Protein AF-A0A538KPB3-F1 (afdb_monomer)

Solvent-accessible surface area (backbone atoms only — not comparable to full-atom values): 8586 Å² total; per-residue (Å²): 132,88,53,70,68,60,47,56,73,67,34,56,97,52,76,38,35,51,63,33,48,70,30,44,65,51,18,54,49,40,32,50,52,40,42,68,62,22,64,71,59,60,70,39,52,84,68,62,28,57,57,50,51,51,70,39,21,19,48,46,43,1,39,10,28,41,77,36,54,33,57,80,32,34,31,60,61,50,35,48,48,66,74,78,42,76,89,81,56,83,74,39,46,64,88,42,2,69,75,49,13,18,55,57,44,50,50,38,21,75,77,61,34,59,68,52,30,51,53,55,50,48,45,83,42,94,68,38,67,66,42,38,52,26,62,76,56,74,63,48,58,67,70,55,56,47,51,53,49,53,54,48,52,52,44,50,38,71,51,131

Secondary structure (DSSP, 8-state):
---HHHHHHT--SSTTHHHHHHTHHHHHHHHHHHHHH-HHHHHPPTTHHHHHHHHTHHHHHHHHHHHTTGGGG-HHHHHHHHHHSPPPPSS--TTTHHHHHHHHHHHHHHHH-HHHHHHHHHS--TTHHHHHHHHHTTT--HHHHHHHHHHHHHHHHH--

Radius of gyration: 15.54 Å; Cα contacts (8 Å, |Δi|>4): 196; chains: 1; bounding box: 40×32×44 Å

Sequence (160 aa):
MLSPATLQTRASNVPGSREMLGLAPSALYARRIIAENNLELRQARPPVRVGLELRWAWLVEGGARWFAGQTEHSRAAIARRLREGGRPTFPPNTRDAPLLGPTVIDLLARERGEQAAAQVVCRLHPHGPRGTLSKAFNSRPMTHVEGAWRSHLARLAAGN

Mean predicted aligned error: 4.74 Å

Structure (mmCIF, N/CA/C/O backbone):
data_AF-A0A538KPB3-F1
#
_entry.id   AF-A0A538KPB3-F1
#
loop_
_atom_site.group_PDB
_atom_site.id
_atom_site.type_symbol
_atom_site.label_atom_id
_atom_site.label_alt_id
_atom_site.label_comp_id
_atom_site.label_asym_id
_atom_site.label_entity_id
_atom_site.label_seq_id
_atom_site.pdbx_PDB_ins_code
_atom_site.Cartn_x
_atom_site.Cartn_y
_atom_site.Cartn_z
_atom_site.occupancy
_atom_site.B_iso_or_equiv
_atom_site.auth_seq_id
_atom_site.auth_comp_id
_atom_site.auth_asym_id
_atom_site.auth_atom_id
_atom_site.pdbx_PDB_model_num
ATOM 1 N N . MET A 1 1 ? 4.285 9.837 21.462 1.00 48.44 1 MET A N 1
ATOM 2 C CA . MET A 1 1 ? 3.449 8.653 21.161 1.00 48.44 1 MET A CA 1
ATOM 3 C C . MET A 1 1 ? 1.988 9.080 21.153 1.00 48.44 1 MET A C 1
ATOM 5 O O . MET A 1 1 ? 1.624 9.897 21.986 1.00 48.44 1 MET A O 1
ATOM 9 N N . LEU A 1 2 ? 1.178 8.612 20.200 1.00 62.50 2 LEU A N 1
ATOM 10 C CA . LEU A 1 2 ? -0.262 8.906 20.163 1.00 62.50 2 LEU A CA 1
ATOM 11 C C . LEU A 1 2 ? -0.942 8.124 21.299 1.00 62.50 2 LEU A C 1
ATOM 13 O O . LEU A 1 2 ? -0.840 6.900 21.312 1.00 62.50 2 LEU A O 1
ATOM 17 N N . SER A 1 3 ? -1.581 8.795 22.263 1.00 77.62 3 SER A N 1
ATOM 18 C CA . SER A 1 3 ? -2.280 8.086 23.343 1.00 77.62 3 SER A CA 1
ATOM 19 C C . SER A 1 3 ? -3.531 7.380 22.792 1.00 77.62 3 SER A C 1
ATOM 21 O O . SER A 1 3 ? -4.246 7.983 21.981 1.00 77.62 3 SER A O 1
ATOM 23 N N . PRO A 1 4 ? -3.836 6.137 23.221 1.00 71.19 4 PRO A N 1
ATOM 24 C CA . PRO A 1 4 ? -5.023 5.406 22.767 1.00 71.19 4 PRO A CA 1
ATOM 25 C C . PRO A 1 4 ? -6.324 6.204 22.936 1.00 71.19 4 PRO A C 1
ATOM 27 O O . PRO A 1 4 ? -7.154 6.237 22.030 1.00 71.19 4 PRO A O 1
ATOM 30 N N . ALA A 1 5 ? -6.441 6.950 24.039 1.00 72.00 5 ALA A N 1
ATOM 31 C CA . ALA A 1 5 ? -7.579 7.826 24.310 1.00 72.00 5 ALA A CA 1
ATOM 32 C C . ALA A 1 5 ? -7.774 8.908 23.228 1.00 72.00 5 ALA A C 1
ATOM 34 O O . ALA A 1 5 ? -8.891 9.141 22.779 1.00 72.00 5 ALA A O 1
ATOM 35 N N . THR A 1 6 ? -6.692 9.527 22.737 1.00 75.38 6 THR A N 1
ATOM 36 C CA . THR A 1 6 ? -6.783 10.564 21.689 1.00 75.38 6 THR A CA 1
ATOM 37 C C . THR A 1 6 ? -7.219 9.981 20.345 1.00 75.38 6 THR A C 1
ATOM 39 O O . THR A 1 6 ? -7.942 10.630 19.587 1.00 75.38 6 THR A O 1
ATOM 42 N N . LEU A 1 7 ? -6.786 8.757 20.030 1.00 71.94 7 LEU A N 1
ATOM 43 C CA . LEU A 1 7 ? -7.194 8.060 18.808 1.00 71.94 7 LEU A CA 1
ATOM 44 C C . LEU A 1 7 ? -8.677 7.682 18.853 1.00 71.94 7 LEU A C 1
ATOM 46 O O . LEU A 1 7 ? -9.368 7.822 17.848 1.00 71.94 7 LEU A O 1
ATOM 50 N N . GLN A 1 8 ? -9.179 7.290 20.024 1.00 70.19 8 GLN A N 1
ATOM 51 C CA . GLN A 1 8 ? -10.586 6.955 20.217 1.00 70.19 8 GLN A CA 1
ATOM 52 C C . GLN A 1 8 ? -11.504 8.174 20.058 1.00 70.19 8 GLN A C 1
ATOM 54 O O . GLN A 1 8 ? -12.521 8.072 19.376 1.00 70.19 8 GLN A O 1
ATOM 59 N N . THR A 1 9 ? -11.114 9.341 20.584 1.00 73.25 9 THR A N 1
ATOM 60 C CA . THR A 1 9 ? -11.860 10.604 20.407 1.00 73.25 9 THR A CA 1
ATOM 61 C C . THR A 1 9 ? -11.881 11.080 18.950 1.00 73.25 9 THR A C 1
ATOM 63 O O . THR A 1 9 ? -12.821 11.741 18.523 1.00 73.25 9 THR A O 1
ATOM 66 N N . ARG A 1 10 ? -10.856 10.741 18.156 1.00 74.75 10 ARG A N 1
ATOM 67 C CA . ARG A 1 10 ? -10.785 11.088 16.725 1.00 74.75 10 ARG A CA 1
ATOM 68 C C . ARG A 1 10 ? -11.503 10.099 15.809 1.00 74.75 10 ARG A C 1
ATOM 70 O O . ARG A 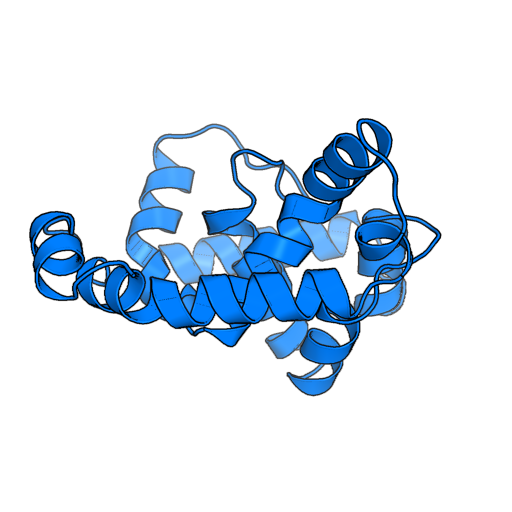1 10 ? -11.619 10.370 14.613 1.00 74.75 10 ARG A O 1
ATOM 77 N N . ALA A 1 11 ? -11.948 8.957 16.327 1.00 73.88 11 ALA A N 1
ATOM 78 C CA . ALA A 1 11 ? -12.656 7.980 15.522 1.00 73.88 11 ALA A CA 1
ATOM 79 C C . ALA A 1 11 ? -14.032 8.504 15.114 1.00 73.88 11 ALA A C 1
ATOM 81 O O . ALA A 1 11 ? -14.790 9.016 15.933 1.00 73.88 11 ALA A O 1
ATOM 82 N N . SER A 1 12 ? -14.359 8.353 13.833 1.00 77.62 12 SER A N 1
ATOM 83 C CA . SER A 1 12 ? -15.699 8.659 13.340 1.00 77.62 12 SER A CA 1
ATOM 84 C C . SER A 1 12 ? -16.690 7.567 13.755 1.00 77.62 12 SER A C 1
ATOM 86 O O . SER A 1 12 ? -16.294 6.440 14.052 1.00 77.62 12 SER A O 1
ATOM 88 N N . ASN A 1 13 ? -17.989 7.868 13.699 1.00 80.62 13 ASN A N 1
ATOM 89 C CA . ASN A 1 13 ? -19.056 6.884 13.945 1.00 80.62 13 ASN A CA 1
ATOM 90 C C . ASN A 1 13 ? -19.206 5.845 12.814 1.00 80.62 13 ASN A C 1
ATOM 92 O O . ASN A 1 13 ? -20.131 5.038 12.829 1.00 80.62 13 ASN A O 1
ATOM 96 N N . VAL A 1 14 ? -18.327 5.874 11.811 1.00 81.88 14 VAL A N 1
ATOM 97 C CA . VAL A 1 14 ? -18.359 4.951 10.679 1.00 81.88 14 VAL A CA 1
ATOM 98 C C . VAL A 1 14 ? -17.799 3.584 11.105 1.00 81.88 14 VAL A C 1
ATOM 100 O O . VAL A 1 14 ? -16.733 3.546 11.730 1.00 81.88 14 VAL A O 1
ATOM 103 N N . PRO A 1 15 ? -18.452 2.460 10.743 1.00 82.38 15 PRO A N 1
ATOM 104 C CA . PRO A 1 15 ? -17.943 1.117 11.029 1.00 82.38 15 PRO A CA 1
ATOM 105 C C . PRO A 1 15 ? -16.490 0.924 10.573 1.00 82.38 15 PRO A C 1
ATOM 107 O O . PRO A 1 15 ? -16.125 1.344 9.474 1.00 82.38 15 PRO A O 1
ATOM 110 N N . GLY A 1 16 ? -15.661 0.304 11.419 1.00 84.81 16 GLY A N 1
ATOM 111 C CA . GLY A 1 16 ? -14.232 0.083 11.162 1.00 84.81 16 GLY A CA 1
ATOM 112 C C . GLY A 1 16 ? -13.330 1.280 11.488 1.00 84.81 16 GLY A C 1
ATOM 113 O O . GLY A 1 16 ? -12.110 1.139 11.552 1.00 84.81 16 GLY A O 1
ATOM 114 N N . SER A 1 17 ? -13.881 2.479 11.721 1.00 85.81 17 SER A N 1
ATOM 115 C CA . SER A 1 17 ? -13.061 3.677 11.953 1.00 85.81 17 SER A CA 1
ATOM 116 C C . SER A 1 17 ? -12.228 3.593 13.234 1.00 85.81 17 SER A C 1
ATOM 118 O O . SER A 1 17 ? -11.139 4.169 13.270 1.00 85.81 17 SER A O 1
ATOM 120 N N . ARG A 1 18 ? -12.731 2.933 14.284 1.00 86.12 18 ARG A N 1
ATOM 121 C CA . ARG A 1 18 ? -12.028 2.795 15.570 1.00 86.12 18 ARG A CA 1
ATOM 122 C C . ARG A 1 18 ? -10.904 1.776 15.462 1.00 86.12 18 ARG A C 1
ATOM 124 O O . ARG A 1 18 ? -9.776 2.076 15.840 1.00 86.12 18 ARG A O 1
ATOM 131 N N . GLU A 1 19 ? -11.206 0.621 14.888 1.00 89.69 19 GLU A N 1
ATOM 132 C CA . GLU A 1 19 ? -10.281 -0.482 14.650 1.00 89.69 19 GLU A CA 1
ATOM 133 C C . GLU A 1 19 ? -9.131 -0.023 13.747 1.00 89.69 19 GLU A C 1
ATOM 135 O O . GLU A 1 19 ? -7.959 -0.161 14.098 1.00 89.69 19 GLU A O 1
ATOM 140 N N . MET A 1 20 ? -9.452 0.664 12.645 1.00 88.62 20 MET A N 1
ATOM 141 C CA . MET A 1 20 ? -8.454 1.240 11.745 1.00 88.62 20 MET A CA 1
ATOM 142 C C . MET A 1 20 ? -7.518 2.219 12.474 1.00 88.62 20 MET A C 1
ATOM 144 O O . MET A 1 20 ? -6.302 2.153 12.293 1.00 88.62 20 MET A O 1
ATOM 148 N N . LEU A 1 21 ? -8.049 3.116 13.316 1.00 87.88 21 LEU A N 1
ATOM 149 C CA . LEU A 1 21 ? -7.229 4.066 14.080 1.00 87.88 21 LEU A CA 1
ATOM 150 C C . LEU A 1 21 ? -6.390 3.388 15.167 1.00 87.88 21 LEU A C 1
ATOM 152 O O . LEU A 1 21 ? -5.252 3.805 15.385 1.00 87.88 21 LEU A O 1
ATOM 156 N N . GLY A 1 22 ? -6.905 2.333 15.800 1.00 89.94 22 GLY A N 1
ATOM 157 C CA . GLY A 1 22 ? -6.154 1.515 16.755 1.00 89.94 22 GLY A CA 1
ATOM 158 C C . GLY A 1 22 ? -4.894 0.893 16.144 1.00 89.94 22 GLY A C 1
ATOM 159 O O . GLY A 1 22 ? -3.879 0.767 16.823 1.00 89.94 22 GLY A O 1
ATOM 160 N N . LEU A 1 23 ? -4.915 0.607 14.839 1.00 92.50 23 LEU A N 1
ATOM 161 C CA . LEU A 1 23 ? -3.791 0.038 14.083 1.00 92.50 23 LEU A CA 1
ATOM 162 C C . LEU A 1 23 ? -2.798 1.091 13.554 1.00 92.50 23 LEU A C 1
ATOM 164 O O . LEU A 1 23 ? -1.792 0.745 12.930 1.00 92.50 23 LEU A O 1
ATOM 168 N N . ALA A 1 24 ? -3.042 2.385 13.793 1.00 90.81 24 ALA A N 1
ATOM 169 C CA . ALA A 1 24 ? -2.176 3.457 13.303 1.00 90.81 24 ALA A CA 1
ATOM 170 C C . ALA A 1 24 ? -0.715 3.361 13.795 1.00 90.81 24 ALA A C 1
ATOM 172 O O . ALA A 1 24 ? 0.180 3.594 12.977 1.00 90.81 24 ALA A O 1
ATOM 173 N N . PRO A 1 25 ? -0.418 2.997 15.062 1.00 92.88 25 PRO A N 1
ATOM 174 C CA . PRO A 1 25 ? 0.962 2.789 15.501 1.00 92.88 25 PRO A CA 1
ATOM 175 C C . PRO A 1 25 ? 1.679 1.698 14.695 1.00 92.88 25 PRO A C 1
ATOM 177 O O . PRO A 1 25 ? 2.799 1.923 14.235 1.00 92.88 25 PRO A O 1
ATOM 180 N N . SER A 1 26 ? 1.013 0.565 14.449 1.00 93.75 26 SER A N 1
ATOM 181 C CA . SER A 1 26 ? 1.547 -0.541 13.645 1.00 93.75 26 SER A CA 1
ATOM 182 C C . SER A 1 26 ? 1.800 -0.118 12.200 1.00 93.75 26 SER A C 1
ATOM 184 O O . SER A 1 26 ? 2.865 -0.401 11.656 1.00 93.75 26 SER A O 1
ATOM 186 N N . ALA A 1 27 ? 0.880 0.642 11.596 1.00 94.56 27 ALA A N 1
ATOM 187 C CA . ALA A 1 27 ? 1.061 1.178 10.247 1.00 94.56 27 ALA A CA 1
ATOM 188 C C . ALA A 1 27 ? 2.246 2.157 10.175 1.00 94.56 27 ALA A C 1
ATOM 190 O O . ALA A 1 27 ? 3.067 2.080 9.263 1.00 94.56 27 ALA A O 1
ATOM 191 N N . LEU A 1 28 ? 2.394 3.060 11.148 1.00 94.25 28 LEU A N 1
ATOM 192 C CA . LEU A 1 28 ? 3.528 3.991 11.189 1.00 94.25 28 LEU A CA 1
ATOM 193 C C . LEU A 1 28 ? 4.866 3.265 11.379 1.00 94.25 28 LEU A C 1
ATOM 195 O O . LEU A 1 28 ? 5.857 3.651 10.754 1.00 94.25 28 LEU A O 1
ATOM 199 N N . TYR A 1 29 ? 4.888 2.211 12.197 1.00 94.94 29 TYR A N 1
ATOM 200 C CA . TYR A 1 29 ? 6.059 1.356 12.370 1.00 94.94 29 TYR A CA 1
ATOM 201 C C . TYR A 1 29 ? 6.407 0.611 11.076 1.00 94.94 29 TYR A C 1
ATOM 203 O O . TYR A 1 29 ? 7.531 0.731 10.589 1.00 94.94 29 TYR A O 1
ATOM 211 N N . ALA A 1 30 ? 5.440 -0.068 10.453 1.00 95.25 30 ALA A N 1
ATOM 212 C CA . ALA A 1 30 ? 5.643 -0.770 9.186 1.00 95.25 30 ALA A CA 1
ATOM 213 C C . ALA A 1 30 ? 6.162 0.179 8.096 1.00 95.25 30 ALA A C 1
ATOM 215 O O . ALA A 1 30 ? 7.131 -0.132 7.406 1.00 95.25 30 ALA A O 1
ATOM 216 N N . ARG A 1 31 ? 5.599 1.390 8.003 1.00 94.50 31 ARG A N 1
ATOM 217 C CA . ARG A 1 31 ? 6.067 2.433 7.082 1.00 94.50 31 ARG A CA 1
ATOM 218 C C . ARG A 1 31 ? 7.540 2.778 7.294 1.00 94.50 31 ARG A C 1
ATOM 220 O O . ARG A 1 31 ? 8.285 2.929 6.325 1.00 94.50 31 ARG A O 1
ATOM 227 N N . ARG A 1 32 ? 7.966 2.904 8.555 1.00 92.88 32 ARG A N 1
ATOM 228 C CA . ARG A 1 32 ? 9.362 3.182 8.912 1.00 92.88 32 ARG A CA 1
ATOM 229 C C . ARG A 1 32 ? 10.279 2.047 8.462 1.00 92.88 32 ARG A C 1
ATOM 231 O O . ARG A 1 32 ? 11.297 2.329 7.841 1.00 92.88 32 ARG A O 1
ATOM 238 N N . ILE A 1 33 ? 9.898 0.797 8.720 1.00 93.38 33 ILE A N 1
ATOM 239 C CA . ILE A 1 33 ? 10.671 -0.387 8.317 1.00 93.38 33 ILE A CA 1
ATOM 240 C C . ILE A 1 33 ? 10.772 -0.500 6.792 1.00 93.38 33 ILE A C 1
ATOM 242 O O . ILE A 1 33 ? 11.861 -0.720 6.267 1.00 93.38 33 ILE A O 1
ATOM 246 N N . ILE A 1 34 ? 9.676 -0.274 6.063 1.00 92.38 34 ILE A N 1
ATOM 247 C CA . ILE A 1 34 ? 9.681 -0.261 4.593 1.00 92.38 34 ILE A CA 1
ATOM 248 C C . ILE A 1 34 ? 10.656 0.799 4.071 1.00 92.38 34 ILE A C 1
ATOM 250 O O . ILE A 1 34 ? 11.470 0.503 3.199 1.00 92.38 34 ILE A O 1
ATOM 254 N N . ALA A 1 35 ? 10.617 2.020 4.608 1.00 90.25 35 ALA A N 1
ATOM 255 C CA . ALA A 1 35 ? 11.529 3.080 4.186 1.00 90.25 35 ALA A CA 1
ATOM 256 C C . ALA A 1 35 ? 13.005 2.738 4.475 1.00 90.25 35 ALA A C 1
ATOM 258 O O . ALA A 1 35 ? 13.859 2.964 3.623 1.00 90.25 35 ALA A O 1
ATOM 259 N N . GLU A 1 36 ? 13.305 2.157 5.641 1.00 89.88 36 GLU A N 1
ATOM 260 C CA . GLU A 1 36 ? 14.671 1.782 6.043 1.00 89.88 36 GLU A CA 1
ATOM 261 C C . GLU A 1 36 ? 15.243 0.590 5.258 1.00 89.88 36 GLU A C 1
ATOM 263 O O . GLU A 1 36 ? 16.456 0.518 5.038 1.00 89.88 36 GLU A O 1
ATOM 268 N N . ASN A 1 37 ? 14.385 -0.318 4.786 1.00 89.12 37 ASN A N 1
ATOM 269 C CA . ASN A 1 37 ? 14.783 -1.460 3.959 1.00 89.12 37 ASN A CA 1
ATOM 270 C C . ASN A 1 37 ? 15.093 -1.084 2.503 1.00 89.12 37 ASN A C 1
ATOM 272 O O . ASN A 1 37 ? 15.701 -1.873 1.779 1.00 89.12 37 ASN A O 1
ATOM 276 N N . ASN A 1 38 ? 14.706 0.112 2.060 1.00 87.50 38 ASN A N 1
ATOM 277 C CA . ASN A 1 38 ? 14.876 0.540 0.680 1.00 87.50 38 ASN A CA 1
ATOM 278 C C . ASN A 1 38 ? 16.009 1.555 0.554 1.00 87.50 38 ASN A C 1
ATOM 280 O O . ASN A 1 38 ? 15.873 2.720 0.929 1.00 87.50 38 ASN A O 1
ATOM 284 N N . LEU A 1 39 ? 17.128 1.101 -0.022 1.00 85.06 39 LEU A N 1
ATOM 285 C CA . LEU A 1 39 ? 18.370 1.871 -0.113 1.00 85.06 39 LEU A CA 1
ATOM 286 C C . LEU A 1 39 ? 18.169 3.242 -0.772 1.00 85.06 39 LEU A C 1
ATOM 288 O O . LEU A 1 39 ? 18.667 4.236 -0.250 1.00 85.06 39 LEU A O 1
ATOM 292 N N . GLU A 1 40 ? 17.385 3.299 -1.856 1.00 85.56 40 GLU A N 1
ATOM 293 C CA . GLU A 1 40 ? 17.054 4.549 -2.554 1.00 85.56 40 GLU A CA 1
ATOM 294 C C . GLU A 1 40 ? 16.397 5.575 -1.622 1.00 85.56 40 GLU A C 1
ATOM 296 O O . GLU A 1 40 ? 16.776 6.741 -1.630 1.00 85.56 40 GLU A O 1
ATOM 301 N N . LEU A 1 41 ? 15.433 5.155 -0.795 1.00 86.00 41 LEU A N 1
ATOM 302 C CA . LEU A 1 41 ? 14.740 6.049 0.138 1.00 86.00 41 LEU A CA 1
ATOM 303 C C . LEU A 1 41 ? 15.637 6.445 1.311 1.00 86.00 41 LEU A C 1
ATOM 305 O O . LEU A 1 41 ? 15.643 7.607 1.720 1.00 86.00 41 LEU A O 1
ATOM 309 N N . ARG A 1 42 ? 16.405 5.488 1.841 1.00 86.81 42 ARG A N 1
ATOM 310 C CA . ARG A 1 42 ? 17.280 5.695 2.998 1.00 86.81 42 ARG A CA 1
ATOM 311 C C . ARG A 1 42 ? 18.444 6.637 2.694 1.00 86.81 42 ARG A C 1
ATOM 313 O O . ARG A 1 42 ? 18.790 7.459 3.535 1.00 86.81 42 ARG A O 1
ATOM 320 N N . GLN A 1 43 ? 19.054 6.515 1.515 1.00 88.06 43 GLN A N 1
ATOM 321 C CA . GLN A 1 43 ? 20.247 7.281 1.134 1.00 88.06 43 GLN A CA 1
ATOM 322 C C . GLN A 1 43 ? 19.936 8.582 0.388 1.00 88.06 43 GLN A C 1
ATOM 324 O O . GLN A 1 43 ? 20.826 9.420 0.228 1.00 88.06 43 GLN A O 1
ATOM 329 N N . ALA A 1 44 ? 18.699 8.775 -0.075 1.00 88.88 44 ALA A N 1
ATOM 330 C CA . ALA A 1 44 ? 18.335 9.992 -0.780 1.00 88.88 44 ALA A CA 1
ATOM 331 C C . ALA A 1 44 ? 18.474 11.226 0.118 1.00 88.88 44 ALA A C 1
ATOM 333 O O . ALA A 1 44 ? 17.922 11.308 1.219 1.00 88.88 44 ALA A O 1
ATOM 334 N N . ARG A 1 45 ? 19.173 12.234 -0.405 1.00 89.69 45 ARG A N 1
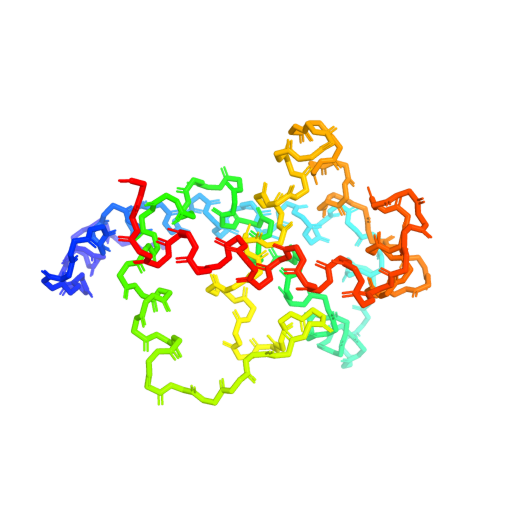ATOM 335 C CA . ARG A 1 45 ? 19.237 13.560 0.208 1.00 89.69 45 ARG A CA 1
ATOM 336 C C . ARG A 1 45 ? 17.908 14.297 -0.008 1.00 89.69 45 ARG A C 1
ATOM 338 O O . ARG A 1 45 ? 17.267 14.118 -1.050 1.00 89.69 45 ARG A O 1
ATOM 345 N N . PRO A 1 46 ? 17.481 15.163 0.919 1.00 84.38 46 PRO A N 1
ATOM 346 C CA . PRO A 1 46 ? 16.489 16.187 0.591 1.00 84.38 46 PRO A CA 1
ATOM 347 C C . PRO A 1 46 ? 17.023 17.070 -0.565 1.00 84.38 46 PRO A C 1
ATOM 349 O O . PRO A 1 46 ? 18.219 17.366 -0.551 1.00 84.38 46 PRO A O 1
ATOM 352 N N . PRO A 1 47 ? 16.222 17.478 -1.578 1.00 87.44 47 PRO A N 1
ATOM 353 C CA . PRO A 1 47 ? 14.784 17.253 -1.792 1.00 87.44 47 PRO A CA 1
ATOM 354 C C . PRO A 1 47 ? 14.434 15.987 -2.602 1.00 87.44 47 PRO A C 1
ATOM 356 O O . PRO A 1 47 ? 13.259 15.641 -2.714 1.00 87.44 47 PRO A O 1
ATOM 359 N N . VAL A 1 48 ? 15.424 15.269 -3.147 1.00 89.62 48 VAL A N 1
ATOM 360 C CA . VAL A 1 48 ? 15.222 14.047 -3.960 1.00 89.62 48 VAL A CA 1
ATOM 361 C C . VAL A 1 48 ? 14.381 13.018 -3.208 1.00 89.62 48 VAL A C 1
ATOM 363 O O . VAL A 1 48 ? 13.474 12.406 -3.774 1.00 89.62 48 VAL A O 1
ATOM 366 N N . ARG A 1 49 ? 14.629 12.889 -1.903 1.00 87.56 49 ARG A N 1
ATOM 367 C CA . ARG A 1 49 ? 13.869 12.011 -1.015 1.00 87.56 49 ARG A CA 1
ATOM 368 C C . ARG A 1 49 ? 12.367 12.290 -1.032 1.00 87.56 49 ARG A C 1
ATOM 370 O O . ARG A 1 49 ? 11.594 11.345 -1.105 1.00 87.56 49 ARG A O 1
ATOM 377 N N . VAL A 1 50 ? 11.953 13.559 -1.029 1.00 88.56 50 VAL A N 1
ATOM 378 C CA . VAL A 1 50 ? 10.529 13.933 -1.066 1.00 88.56 50 VAL A CA 1
ATOM 379 C C . VAL A 1 50 ? 9.897 13.455 -2.370 1.00 88.56 50 VAL A C 1
ATOM 381 O O . VAL A 1 50 ? 8.840 12.832 -2.356 1.00 88.56 50 VAL A O 1
ATOM 384 N N . GLY A 1 51 ? 10.575 13.665 -3.502 1.00 90.38 51 GLY A N 1
ATOM 385 C CA . GLY A 1 51 ? 10.108 13.171 -4.798 1.00 90.38 51 GLY A CA 1
ATOM 386 C C . GLY A 1 51 ? 9.967 11.645 -4.834 1.00 90.38 51 GLY A C 1
ATOM 387 O O . GLY A 1 51 ? 8.981 11.128 -5.358 1.00 90.38 51 GLY A O 1
ATOM 388 N N . LEU A 1 52 ? 10.914 10.918 -4.232 1.00 89.56 52 LEU A N 1
ATOM 389 C CA . LEU A 1 52 ? 10.854 9.459 -4.126 1.00 89.56 52 LEU A CA 1
ATOM 390 C C . LEU A 1 52 ? 9.720 8.986 -3.212 1.00 89.56 52 LEU A C 1
ATOM 392 O O . LEU A 1 52 ? 8.996 8.066 -3.586 1.00 89.56 52 LEU A O 1
ATOM 396 N N . GLU A 1 53 ? 9.534 9.616 -2.054 1.00 88.69 53 GLU A N 1
ATOM 397 C CA . GLU A 1 53 ? 8.440 9.300 -1.131 1.00 88.69 53 GLU A CA 1
ATOM 398 C C . GLU A 1 53 ? 7.076 9.540 -1.792 1.00 88.69 53 GLU A C 1
ATOM 400 O O . GLU A 1 53 ? 6.194 8.693 -1.680 1.00 88.69 53 GLU A O 1
ATOM 405 N N . LEU A 1 54 ? 6.918 10.618 -2.569 1.00 91.19 54 LEU A N 1
ATOM 406 C CA . LEU A 1 54 ? 5.697 10.870 -3.343 1.00 91.19 54 LEU A CA 1
ATOM 407 C C . LEU A 1 54 ? 5.507 9.846 -4.472 1.00 91.19 54 LEU A C 1
ATOM 409 O O . LEU A 1 54 ? 4.414 9.302 -4.634 1.00 91.19 54 LEU A O 1
ATOM 413 N N . ARG A 1 55 ? 6.567 9.531 -5.228 1.00 92.25 55 ARG A N 1
ATOM 414 C CA . ARG A 1 55 ? 6.543 8.519 -6.303 1.00 92.25 55 ARG A CA 1
ATOM 415 C C . ARG A 1 55 ? 6.124 7.143 -5.786 1.00 92.25 55 ARG A C 1
ATOM 417 O O . ARG A 1 55 ? 5.422 6.407 -6.479 1.00 92.25 55 ARG A O 1
ATOM 424 N N . TRP A 1 56 ? 6.567 6.800 -4.581 1.00 94.75 56 TRP A N 1
ATOM 425 C CA . TRP A 1 56 ? 6.340 5.505 -3.950 1.00 94.75 56 TRP A CA 1
ATOM 426 C C . TRP A 1 56 ? 5.251 5.522 -2.881 1.00 94.75 56 TRP A C 1
ATOM 428 O O . TRP A 1 56 ? 5.039 4.498 -2.234 1.00 94.75 56 TRP A O 1
ATOM 438 N N . ALA A 1 57 ? 4.523 6.632 -2.727 1.00 94.88 57 ALA A N 1
ATOM 439 C CA . ALA A 1 57 ? 3.537 6.807 -1.667 1.00 94.88 57 ALA A CA 1
ATOM 440 C C . ALA A 1 57 ? 2.531 5.654 -1.640 1.00 94.88 57 ALA A C 1
ATOM 442 O O . ALA A 1 57 ? 2.299 5.073 -0.589 1.00 94.88 57 ALA A O 1
ATOM 443 N N . TRP A 1 58 ? 1.993 5.254 -2.796 1.00 95.88 58 TRP A N 1
ATOM 444 C CA . TRP A 1 58 ? 1.015 4.163 -2.881 1.00 95.88 58 TRP A CA 1
ATOM 445 C C . TRP A 1 58 ? 1.548 2.827 -2.349 1.00 95.88 58 TRP A C 1
ATOM 447 O O . TRP A 1 58 ? 0.783 2.069 -1.764 1.00 95.88 58 TRP A O 1
ATOM 457 N N . LEU A 1 59 ? 2.841 2.543 -2.529 1.00 95.56 59 LEU A N 1
ATOM 458 C CA . LEU A 1 59 ? 3.468 1.299 -2.088 1.00 95.56 59 LEU A CA 1
ATOM 459 C C . LEU A 1 59 ? 3.885 1.395 -0.618 1.00 95.56 59 LEU A C 1
ATOM 461 O O . LEU A 1 59 ? 3.644 0.472 0.149 1.00 95.56 59 LEU A O 1
ATOM 465 N N . VAL A 1 60 ? 4.489 2.516 -0.218 1.00 95.00 60 VAL A N 1
ATOM 466 C CA . VAL A 1 60 ? 5.002 2.724 1.142 1.00 95.00 60 VAL A CA 1
ATOM 467 C C . VAL A 1 60 ? 3.852 2.901 2.131 1.00 95.00 60 VAL A C 1
ATOM 469 O O . VAL A 1 60 ? 3.771 2.179 3.120 1.00 95.00 60 VAL A O 1
ATOM 472 N N . GLU A 1 61 ? 2.926 3.820 1.853 1.00 95.31 61 GLU A N 1
ATOM 473 C CA . GLU A 1 61 ? 1.732 4.039 2.676 1.00 95.31 61 GLU A CA 1
ATOM 474 C C . GLU A 1 61 ? 0.754 2.863 2.557 1.00 95.31 61 GLU A C 1
ATOM 476 O O . GLU A 1 61 ? 0.115 2.496 3.546 1.00 95.31 61 GLU A O 1
ATOM 481 N N . GLY A 1 62 ? 0.650 2.265 1.366 1.00 95.69 62 GLY A N 1
ATOM 482 C CA . GLY A 1 62 ? -0.237 1.135 1.114 1.00 95.69 62 GLY A CA 1
ATOM 483 C C . GLY A 1 62 ? 0.226 -0.151 1.786 1.00 95.69 62 GLY A C 1
ATOM 484 O O . GLY A 1 62 ? -0.527 -0.761 2.539 1.00 95.69 62 GLY A O 1
ATOM 485 N N . GLY A 1 63 ? 1.484 -0.528 1.573 1.00 95.81 63 GLY A N 1
ATOM 486 C CA . GLY A 1 63 ? 2.099 -1.704 2.180 1.00 95.81 63 GLY A CA 1
ATOM 487 C C . GLY A 1 63 ? 2.146 -1.619 3.701 1.00 95.81 63 GLY A C 1
ATOM 488 O O . GLY A 1 63 ? 1.836 -2.593 4.375 1.00 95.81 63 GLY A O 1
ATOM 489 N N . ALA A 1 64 ? 2.433 -0.439 4.255 1.00 96.62 64 ALA A N 1
ATOM 490 C CA . ALA A 1 64 ? 2.409 -0.219 5.698 1.00 96.62 64 ALA A CA 1
ATOM 491 C C . ALA A 1 64 ? 1.040 -0.516 6.330 1.00 96.62 64 ALA A C 1
ATOM 493 O O . ALA A 1 64 ? 0.953 -1.155 7.376 1.00 96.62 64 ALA A O 1
ATOM 494 N N . ARG A 1 65 ? -0.037 -0.058 5.690 1.00 96.62 65 ARG A N 1
ATOM 495 C CA . ARG A 1 65 ? -1.409 -0.264 6.171 1.00 96.62 65 ARG A CA 1
ATOM 496 C C . ARG A 1 65 ? -1.931 -1.663 5.885 1.00 96.62 65 ARG A C 1
ATOM 498 O O . ARG A 1 65 ? -2.707 -2.172 6.684 1.00 96.62 65 ARG A O 1
ATOM 505 N N . TRP A 1 66 ? -1.474 -2.283 4.800 1.00 96.56 66 TRP A N 1
ATOM 506 C CA . TRP A 1 66 ? -1.732 -3.692 4.525 1.00 96.56 66 TRP A CA 1
ATOM 507 C C . TRP A 1 66 ? -1.092 -4.584 5.598 1.00 96.56 66 TRP A C 1
ATOM 509 O O . TRP A 1 66 ? -1.805 -5.354 6.228 1.00 96.56 66 TRP A O 1
ATOM 519 N N . PHE A 1 67 ? 0.194 -4.389 5.917 1.00 95.62 67 PHE A N 1
ATOM 520 C CA . PHE A 1 67 ? 0.859 -5.107 7.015 1.00 95.62 67 PHE A CA 1
ATOM 521 C C . PHE A 1 67 ? 0.203 -4.871 8.376 1.00 95.62 67 PHE A C 1
ATOM 523 O O . PHE A 1 67 ? 0.192 -5.760 9.220 1.00 95.62 67 PHE A O 1
ATOM 530 N N . ALA A 1 68 ? -0.332 -3.673 8.604 1.00 95.44 68 ALA A N 1
ATOM 531 C CA . ALA A 1 68 ? -1.038 -3.354 9.836 1.00 95.44 68 ALA A CA 1
ATOM 532 C C . ALA A 1 68 ? -2.472 -3.909 9.893 1.00 95.44 68 ALA A C 1
ATOM 534 O O . ALA A 1 68 ? -3.124 -3.699 10.906 1.00 95.44 68 ALA A O 1
ATOM 535 N N . GLY A 1 69 ? -2.991 -4.541 8.832 1.00 93.88 69 GLY A N 1
ATOM 536 C CA . GLY A 1 69 ? -4.372 -5.038 8.774 1.00 93.88 69 GLY A CA 1
ATOM 537 C C . GLY A 1 69 ? -5.438 -3.950 8.580 1.00 93.88 69 GLY A C 1
ATOM 538 O O . GLY A 1 69 ? -6.632 -4.219 8.651 1.00 93.88 69 GLY A O 1
ATOM 539 N N . GLN A 1 70 ? -5.056 -2.700 8.292 1.00 93.00 70 GLN A N 1
ATOM 540 C CA . GLN A 1 70 ? -6.021 -1.597 8.160 1.00 93.00 70 GLN A CA 1
ATOM 541 C C . GLN A 1 70 ? -6.959 -1.743 6.953 1.00 93.00 70 GLN A C 1
ATOM 543 O O . GLN A 1 70 ? -8.030 -1.134 6.941 1.00 93.00 70 GLN A O 1
ATOM 548 N N . THR A 1 71 ? -6.583 -2.534 5.942 1.00 90.00 71 THR A N 1
ATOM 549 C CA . THR A 1 71 ? -7.394 -2.745 4.733 1.00 90.00 71 THR A CA 1
ATOM 550 C C . THR A 1 71 ? -8.781 -3.302 5.068 1.00 90.00 71 THR A C 1
ATOM 552 O O . THR A 1 71 ? -9.771 -2.828 4.510 1.00 90.00 71 THR A O 1
ATOM 555 N N . GLU A 1 72 ? -8.882 -4.222 6.029 1.00 88.75 72 GLU A N 1
ATOM 556 C CA . GLU A 1 72 ? -10.140 -4.877 6.427 1.00 88.75 72 GLU A CA 1
ATOM 557 C C . GLU A 1 72 ? -11.157 -3.890 7.016 1.00 88.75 72 GLU A C 1
ATOM 559 O O . GLU A 1 72 ? -12.365 -4.010 6.817 1.00 88.75 72 GLU A O 1
ATOM 564 N N . HIS A 1 73 ? -10.659 -2.843 7.669 1.00 90.88 73 HIS A N 1
ATOM 565 C CA . HIS A 1 73 ? -11.470 -1.815 8.315 1.00 90.88 73 HIS A CA 1
ATOM 566 C C . HIS A 1 73 ? -11.733 -0.593 7.421 1.00 90.88 73 HIS A C 1
ATOM 568 O O . HIS A 1 73 ? -12.396 0.360 7.832 1.00 90.88 73 HIS A O 1
ATOM 574 N N . SER A 1 74 ? -11.230 -0.598 6.183 1.00 90.19 74 SER A N 1
ATOM 575 C CA . SER A 1 74 ? -11.274 0.566 5.288 1.00 90.19 74 SER A CA 1
ATOM 576 C C . SER A 1 74 ? -12.506 0.623 4.373 1.00 90.19 74 SER A C 1
ATOM 578 O O . SER A 1 74 ? -12.702 1.630 3.686 1.00 90.19 74 SER A O 1
ATOM 580 N N . ARG A 1 75 ? -13.376 -0.403 4.386 1.00 90.75 75 ARG A N 1
ATOM 581 C CA . ARG A 1 75 ? -14.543 -0.542 3.485 1.00 90.75 75 ARG A CA 1
ATOM 582 C C . ARG A 1 75 ? -15.354 0.740 3.344 1.00 90.75 75 ARG A C 1
ATOM 584 O O . ARG A 1 75 ? -15.559 1.224 2.234 1.00 90.75 75 ARG A O 1
ATOM 591 N N . ALA A 1 76 ? -15.816 1.300 4.458 1.00 91.06 76 ALA A N 1
ATOM 592 C CA . ALA A 1 76 ? -16.695 2.461 4.422 1.00 91.06 76 ALA A CA 1
ATOM 593 C C . ALA A 1 76 ? -15.983 3.711 3.873 1.00 91.06 76 ALA A C 1
ATOM 595 O O . ALA A 1 76 ? -16.583 4.505 3.146 1.00 91.06 76 ALA A O 1
ATOM 596 N N . ALA A 1 77 ? -14.685 3.859 4.151 1.00 92.44 77 ALA A N 1
ATOM 597 C CA . ALA A 1 77 ? -13.872 4.935 3.598 1.00 92.44 77 ALA A CA 1
ATOM 598 C C . ALA A 1 77 ? -13.640 4.759 2.087 1.00 92.44 77 ALA A C 1
ATOM 600 O O . ALA A 1 77 ? -13.760 5.735 1.345 1.00 92.44 77 ALA A O 1
ATOM 601 N N . ILE A 1 78 ? -13.383 3.530 1.620 1.00 94.00 78 ILE A N 1
ATOM 602 C CA . ILE A 1 78 ? -13.266 3.202 0.190 1.00 94.00 78 ILE A CA 1
ATOM 603 C C . ILE A 1 78 ? -14.592 3.486 -0.521 1.00 94.00 78 ILE A C 1
ATOM 605 O O . ILE A 1 78 ? -14.610 4.227 -1.502 1.00 94.00 78 ILE A O 1
ATOM 609 N N . ALA A 1 79 ? -15.710 2.972 -0.003 1.00 93.62 79 ALA A N 1
ATOM 610 C CA . ALA A 1 79 ? -17.036 3.187 -0.579 1.00 93.62 79 ALA A CA 1
ATOM 611 C C . ALA A 1 79 ? -17.368 4.681 -0.687 1.00 93.62 79 ALA A C 1
ATOM 613 O O . ALA A 1 79 ? -17.818 5.153 -1.732 1.00 93.62 79 ALA A O 1
ATOM 614 N N . ARG A 1 80 ? -17.075 5.458 0.363 1.00 93.38 80 ARG A N 1
ATOM 615 C CA . ARG A 1 80 ? -17.242 6.912 0.338 1.00 93.38 80 ARG A CA 1
ATOM 616 C C . ARG A 1 80 ? -16.373 7.571 -0.735 1.00 93.38 80 ARG A C 1
ATOM 618 O O . ARG A 1 80 ? -16.891 8.334 -1.545 1.00 93.38 80 ARG A O 1
ATOM 625 N N . ARG A 1 81 ? -15.082 7.231 -0.800 1.00 94.50 81 ARG A N 1
ATOM 626 C CA . ARG A 1 81 ? -14.142 7.781 -1.791 1.00 94.50 81 ARG A CA 1
ATOM 627 C C . ARG A 1 81 ? -14.556 7.479 -3.233 1.00 94.50 81 ARG A C 1
ATOM 629 O O . ARG A 1 81 ? -14.334 8.328 -4.096 1.00 94.50 81 ARG A O 1
ATOM 636 N N . LEU A 1 82 ? -15.116 6.299 -3.497 1.00 94.19 82 LEU A N 1
ATOM 637 C CA . LEU A 1 82 ? -15.578 5.906 -4.831 1.00 94.19 82 LEU A CA 1
ATOM 638 C C . LEU A 1 82 ? -16.886 6.595 -5.238 1.00 94.19 82 LEU A C 1
ATOM 640 O O . LEU A 1 82 ? -17.073 6.841 -6.424 1.00 94.19 82 LEU A O 1
ATOM 644 N N . ARG A 1 83 ? -17.771 6.915 -4.282 1.00 93.38 83 ARG A N 1
ATOM 645 C CA . ARG A 1 83 ? -19.022 7.646 -4.554 1.00 93.38 83 ARG A CA 1
ATOM 646 C C . ARG A 1 83 ? -18.815 9.150 -4.707 1.00 93.38 83 ARG A C 1
ATOM 648 O O . ARG A 1 83 ? -19.399 9.754 -5.594 1.00 93.38 83 ARG A O 1
ATOM 655 N N . GLU A 1 84 ? -18.027 9.753 -3.819 1.00 93.00 84 GLU A N 1
ATOM 656 C CA . GLU A 1 84 ? -17.916 11.217 -3.706 1.00 93.00 84 GLU A CA 1
ATOM 657 C C . GLU A 1 84 ? -16.759 11.802 -4.526 1.00 93.00 84 GLU A C 1
ATOM 659 O O . GLU A 1 84 ? -16.752 12.992 -4.831 1.00 93.00 84 GLU A O 1
ATOM 664 N N . GLY A 1 85 ? -15.746 10.999 -4.859 1.00 90.81 85 GLY A N 1
ATOM 665 C CA . GLY A 1 85 ? -14.564 11.472 -5.573 1.00 90.81 85 GLY A CA 1
ATOM 666 C C . GLY A 1 85 ? -14.512 11.019 -7.030 1.00 90.81 85 GLY A C 1
ATOM 667 O O . GLY A 1 85 ? -15.110 10.021 -7.417 1.00 90.81 85 GLY A O 1
ATOM 668 N N . GLY A 1 86 ? -13.710 11.719 -7.837 1.00 92.19 86 GLY A N 1
ATOM 669 C CA . GLY A 1 86 ? -13.460 11.339 -9.228 1.00 92.19 86 GLY A CA 1
ATOM 670 C C . GLY A 1 86 ? -12.779 9.973 -9.373 1.00 92.19 86 GLY A C 1
ATOM 671 O O . GLY A 1 86 ? -12.229 9.418 -8.410 1.00 92.19 86 GLY A O 1
ATOM 672 N N . ARG A 1 87 ? -12.783 9.447 -10.605 1.00 93.19 87 ARG A N 1
ATOM 673 C CA . ARG A 1 87 ? -12.201 8.140 -10.946 1.00 93.19 87 ARG A CA 1
ATOM 674 C C . ARG A 1 87 ? -10.751 8.038 -10.435 1.00 93.19 87 ARG A C 1
ATOM 676 O O . ARG A 1 87 ? -9.917 8.845 -10.844 1.00 93.19 87 ARG A O 1
ATOM 683 N N . PRO A 1 88 ? -10.418 7.054 -9.576 1.00 94.81 88 PRO A N 1
ATOM 684 C CA . PRO A 1 88 ? -9.066 6.923 -9.044 1.00 94.81 88 PRO A CA 1
ATOM 685 C C . PRO A 1 88 ? -8.089 6.479 -10.138 1.00 94.81 88 PRO A C 1
ATOM 687 O O . PRO A 1 88 ? -8.448 5.693 -11.027 1.00 94.81 88 PRO A O 1
ATOM 690 N N . THR A 1 89 ? -6.856 6.978 -10.063 1.00 95.69 89 THR A N 1
ATOM 691 C CA . THR A 1 89 ? -5.747 6.617 -10.959 1.00 95.69 89 THR A CA 1
ATOM 692 C C . THR A 1 89 ? -5.145 5.267 -10.573 1.00 95.69 89 THR A C 1
ATOM 694 O O . THR A 1 89 ? -5.245 4.861 -9.415 1.00 95.69 89 THR A O 1
ATOM 697 N N . PHE A 1 90 ? -4.491 4.591 -11.522 1.00 94.50 90 PHE A N 1
ATOM 698 C CA . PHE A 1 90 ? -3.739 3.363 -11.260 1.00 94.50 90 PHE A CA 1
ATOM 699 C C . PHE A 1 90 ? -2.263 3.499 -11.691 1.00 94.50 90 PHE A C 1
ATOM 701 O O . PHE A 1 90 ? -2.004 3.806 -12.858 1.00 94.50 90 PHE A O 1
ATOM 708 N N . PRO A 1 91 ? -1.286 3.274 -10.787 1.00 94.56 91 PRO A N 1
ATOM 709 C CA . PRO A 1 91 ? -1.461 3.111 -9.339 1.00 94.56 91 PRO A CA 1
ATOM 710 C C . PRO A 1 91 ? -2.109 4.345 -8.673 1.00 94.56 91 PRO A C 1
ATOM 712 O O . PRO A 1 91 ? -2.182 5.417 -9.292 1.00 94.56 91 PRO A O 1
ATOM 715 N N . PRO A 1 92 ? -2.592 4.214 -7.421 1.00 96.25 92 PRO A N 1
ATOM 716 C CA . PRO A 1 92 ? -3.122 5.339 -6.661 1.00 96.25 92 PRO A CA 1
ATOM 717 C C . PRO A 1 92 ? -2.140 6.510 -6.617 1.00 96.25 92 PRO A C 1
ATOM 719 O O . PRO A 1 92 ? -0.941 6.330 -6.408 1.00 96.25 92 PRO A O 1
ATOM 722 N N . ASN A 1 93 ? -2.656 7.721 -6.811 1.00 94.62 93 ASN A N 1
ATOM 723 C CA . ASN A 1 93 ? -1.874 8.940 -6.631 1.00 94.62 93 ASN A CA 1
ATOM 724 C C . ASN A 1 93 ? -1.533 9.160 -5.143 1.00 94.62 93 ASN A C 1
ATOM 726 O O . ASN A 1 93 ? -2.020 8.456 -4.261 1.00 94.62 93 ASN A O 1
ATOM 730 N N . THR A 1 94 ? -0.726 10.175 -4.850 1.00 94.38 94 THR A N 1
ATOM 731 C CA . THR A 1 94 ? -0.293 10.515 -3.484 1.00 94.38 94 THR A CA 1
ATOM 732 C C . THR A 1 94 ? -1.448 10.814 -2.526 1.00 94.38 94 THR A C 1
ATOM 734 O O . THR A 1 94 ? -1.380 10.433 -1.360 1.00 94.38 94 THR A O 1
ATOM 737 N N . ARG A 1 95 ? -2.524 11.451 -3.004 1.00 93.62 95 ARG A N 1
ATOM 738 C CA . ARG A 1 95 ? -3.717 11.768 -2.202 1.00 93.6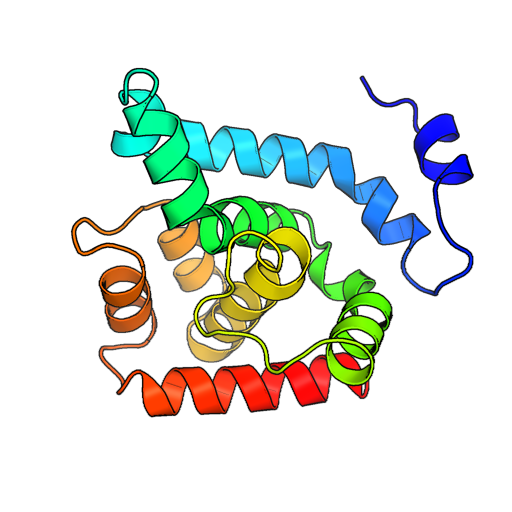2 95 ARG A CA 1
ATOM 739 C C . ARG A 1 95 ? -4.480 10.508 -1.799 1.00 93.62 95 ARG A C 1
ATOM 741 O O . ARG A 1 95 ? -4.951 10.408 -0.670 1.00 93.62 95 ARG A O 1
ATOM 748 N N . ASP A 1 96 ? -4.595 9.559 -2.719 1.00 96.44 96 ASP A N 1
ATOM 749 C CA . ASP A 1 96 ? -5.338 8.318 -2.522 1.00 96.44 96 ASP A CA 1
ATOM 750 C C . ASP A 1 96 ? -4.465 7.189 -1.953 1.00 96.44 96 ASP A C 1
ATOM 752 O O . ASP A 1 96 ? -4.997 6.181 -1.496 1.00 96.44 96 ASP A O 1
ATOM 756 N N . ALA A 1 97 ? -3.139 7.342 -1.949 1.00 96.06 97 ALA A N 1
ATOM 757 C CA . ALA A 1 97 ? -2.175 6.320 -1.547 1.00 96.06 97 ALA A CA 1
ATOM 7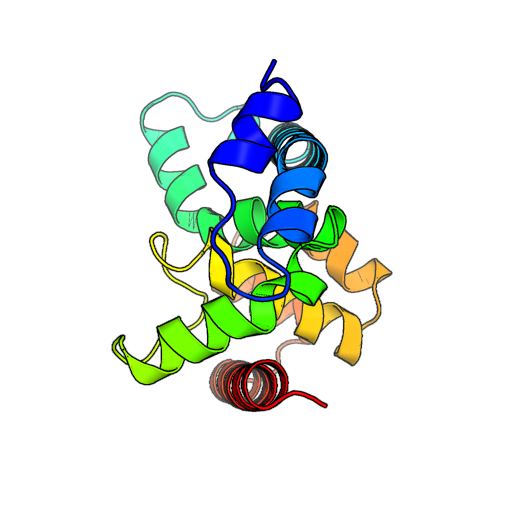58 C C . ALA A 1 97 ? -2.456 5.691 -0.168 1.00 96.06 97 ALA A C 1
ATOM 760 O O . ALA A 1 97 ? -2.477 4.461 -0.099 1.00 96.06 97 ALA A O 1
ATOM 761 N N . PRO A 1 98 ? -2.744 6.457 0.904 1.00 94.38 98 PRO A N 1
ATOM 762 C CA . PRO A 1 98 ? -3.098 5.878 2.200 1.00 94.38 98 PRO A CA 1
ATOM 763 C C . PRO A 1 98 ? -4.328 4.968 2.172 1.00 94.38 98 PRO A C 1
ATOM 765 O O . PRO A 1 98 ? -4.372 3.979 2.892 1.00 94.38 98 PRO A O 1
ATOM 768 N N . LEU A 1 99 ? -5.339 5.298 1.367 1.00 95.69 99 LEU A N 1
ATOM 769 C CA . LEU A 1 99 ? -6.617 4.585 1.374 1.00 95.69 99 LEU A CA 1
ATOM 770 C C . LEU A 1 99 ? -6.663 3.465 0.331 1.00 95.69 99 LEU A C 1
ATOM 772 O O . LEU A 1 99 ? -7.154 2.377 0.605 1.00 95.69 99 LEU A O 1
ATOM 776 N N . LEU A 1 100 ? -6.169 3.737 -0.875 1.00 97.50 100 LEU A N 1
ATOM 777 C CA . LEU A 1 100 ? -6.276 2.842 -2.023 1.00 97.50 100 LEU A CA 1
ATOM 778 C C . LEU A 1 100 ? -4.986 2.061 -2.292 1.00 97.50 100 LEU A C 1
ATOM 780 O O . LEU A 1 100 ? -5.049 0.997 -2.899 1.00 97.50 100 LEU A O 1
ATOM 784 N N . GLY A 1 101 ? -3.827 2.527 -1.824 1.00 97.25 101 GLY A N 1
ATOM 785 C CA . GLY A 1 101 ? -2.569 1.777 -1.902 1.00 97.25 101 GLY A CA 1
ATOM 786 C C . GLY A 1 101 ? -2.658 0.356 -1.324 1.00 97.25 101 GLY A C 1
ATOM 787 O O . GLY A 1 101 ? -2.274 -0.581 -2.026 1.00 97.25 101 GLY A O 1
ATOM 788 N N . PRO A 1 102 ? -3.233 0.149 -0.118 1.00 97.06 102 PRO A N 1
ATOM 789 C CA . PRO A 1 102 ? -3.341 -1.181 0.489 1.00 97.06 102 PRO A CA 1
ATOM 790 C C . PRO A 1 102 ? -4.156 -2.159 -0.359 1.00 97.06 102 PRO A C 1
ATOM 792 O O . PRO A 1 102 ? -3.867 -3.346 -0.369 1.00 97.06 102 PRO A O 1
ATOM 795 N N . THR A 1 103 ? -5.129 -1.663 -1.130 1.00 97.25 103 THR A N 1
ATOM 796 C CA . THR A 1 103 ? -5.988 -2.495 -1.994 1.00 97.25 103 THR A CA 1
ATOM 797 C C . THR A 1 103 ? -5.255 -3.044 -3.222 1.00 97.25 103 THR A C 1
ATOM 799 O O . THR A 1 103 ? -5.635 -4.075 -3.768 1.00 97.25 103 THR A O 1
ATOM 802 N N . VAL A 1 104 ? -4.182 -2.379 -3.667 1.00 97.38 104 VAL A N 1
ATOM 803 C CA . VAL A 1 104 ? -3.304 -2.917 -4.719 1.00 97.38 104 VAL A CA 1
ATOM 804 C C . VAL A 1 104 ? -2.479 -4.078 -4.163 1.00 97.38 104 VAL A C 1
ATOM 806 O O . VAL A 1 104 ? -2.286 -5.083 -4.846 1.00 97.38 104 VAL A O 1
ATOM 809 N N . ILE A 1 105 ? -2.019 -3.948 -2.915 1.00 97.31 105 ILE A N 1
ATOM 810 C CA . ILE A 1 105 ? -1.265 -4.993 -2.216 1.00 97.31 105 ILE A CA 1
ATOM 811 C C . ILE A 1 105 ? -2.177 -6.172 -1.861 1.00 97.31 105 ILE A C 1
ATOM 813 O O . ILE A 1 105 ? -1.775 -7.313 -2.054 1.00 97.31 105 ILE A O 1
ATOM 817 N N . ASP A 1 106 ? -3.420 -5.911 -1.444 1.00 96.94 106 ASP A N 1
ATOM 818 C CA . ASP A 1 106 ? -4.430 -6.945 -1.189 1.00 96.94 106 ASP A CA 1
ATOM 819 C C . ASP A 1 106 ? -4.753 -7.751 -2.454 1.00 96.94 106 ASP A C 1
ATOM 821 O O . ASP A 1 106 ? -4.738 -8.980 -2.426 1.00 96.94 106 ASP A O 1
ATOM 825 N N . LEU A 1 107 ? -4.947 -7.083 -3.600 1.00 97.00 107 LEU A N 1
ATOM 826 C CA . LEU A 1 107 ? -5.097 -7.767 -4.888 1.00 97.00 107 LEU A CA 1
ATOM 827 C C . LEU A 1 107 ? -3.892 -8.665 -5.189 1.00 97.00 107 LEU A C 1
ATOM 829 O O . LEU A 1 107 ? -4.060 -9.819 -5.577 1.00 97.00 107 LEU A O 1
ATOM 833 N N . LEU A 1 108 ? -2.679 -8.139 -5.008 1.00 96.62 108 LEU A N 1
ATOM 834 C CA . LEU A 1 108 ? -1.456 -8.897 -5.244 1.00 96.62 108 LEU A CA 1
ATOM 835 C C . LEU A 1 108 ? -1.365 -10.121 -4.326 1.00 96.62 108 LEU A C 1
ATOM 837 O O . LEU A 1 108 ? -1.042 -11.207 -4.803 1.00 96.62 108 LEU A O 1
ATOM 841 N N . ALA A 1 109 ? -1.689 -9.969 -3.042 1.00 97.00 109 ALA A N 1
ATOM 842 C CA . ALA A 1 109 ? -1.713 -11.066 -2.083 1.00 97.00 109 ALA A CA 1
ATOM 843 C C . ALA A 1 109 ? -2.735 -12.141 -2.483 1.00 97.00 109 ALA A C 1
ATOM 845 O O . ALA A 1 109 ? -2.420 -13.327 -2.451 1.00 97.00 109 ALA A O 1
ATOM 846 N N . ARG A 1 110 ? -3.922 -11.740 -2.951 1.00 95.31 110 ARG A N 1
ATOM 847 C CA . ARG A 1 110 ? -4.959 -12.666 -3.436 1.00 95.31 110 ARG A CA 1
ATOM 848 C C . ARG A 1 110 ? -4.545 -13.432 -4.690 1.00 95.31 110 ARG A C 1
ATOM 850 O O . ARG A 1 110 ? -4.881 -14.601 -4.825 1.00 95.31 110 ARG A O 1
ATOM 857 N N . GLU A 1 111 ? -3.850 -12.784 -5.621 1.00 95.69 111 GLU A N 1
ATOM 858 C CA . GLU A 1 111 ? -3.496 -13.393 -6.911 1.00 95.69 111 GLU A CA 1
ATOM 859 C C . GLU A 1 111 ? -2.153 -14.138 -6.900 1.00 95.69 111 GLU A C 1
ATOM 861 O O . GLU A 1 111 ? -1.926 -15.022 -7.729 1.00 95.69 111 GLU A O 1
ATOM 866 N N . ARG A 1 112 ? -1.223 -13.748 -6.024 1.00 95.44 112 ARG A N 1
ATOM 867 C CA . ARG A 1 112 ? 0.173 -14.223 -6.026 1.00 95.44 112 ARG A CA 1
ATOM 868 C C . ARG A 1 112 ? 0.645 -14.739 -4.665 1.00 95.44 112 ARG A C 1
ATOM 870 O O . ARG A 1 112 ? 1.766 -15.234 -4.574 1.00 95.44 112 ARG A O 1
ATOM 877 N N . GLY A 1 113 ? -0.188 -14.639 -3.633 1.00 96.31 113 GLY A N 1
ATOM 878 C CA . GLY A 1 113 ? 0.134 -15.003 -2.257 1.00 96.31 113 GLY A CA 1
ATOM 879 C C . GLY A 1 113 ? 0.756 -13.856 -1.457 1.00 96.31 113 GLY A C 1
ATOM 880 O O . GLY A 1 113 ? 1.403 -12.952 -1.994 1.00 96.31 113 GLY A O 1
ATOM 881 N N . GLU A 1 114 ? 0.598 -13.919 -0.135 1.00 95.44 114 GLU A N 1
ATOM 882 C CA . GLU A 1 114 ? 1.091 -12.904 0.806 1.00 95.44 114 GLU A CA 1
ATOM 883 C C . GLU A 1 114 ? 2.610 -1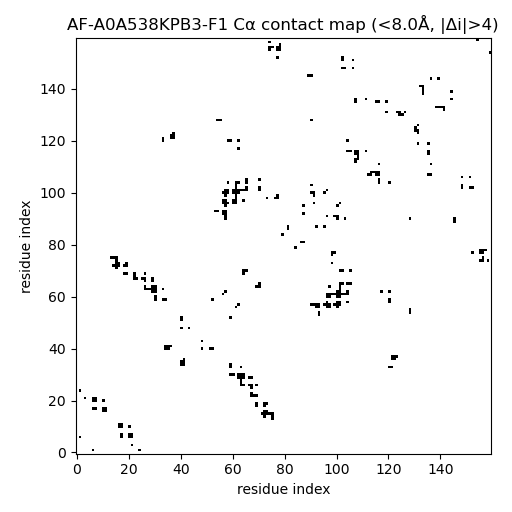2.718 0.745 1.00 95.44 114 GLU A C 1
ATOM 885 O O . GLU A 1 114 ? 3.101 -11.594 0.833 1.00 95.44 114 GLU A O 1
ATOM 890 N N . GLN A 1 115 ? 3.370 -13.798 0.526 1.00 94.19 115 GLN A N 1
ATOM 891 C CA . GLN A 1 115 ? 4.826 -13.711 0.392 1.00 94.19 115 GLN A CA 1
ATOM 892 C C . GLN A 1 115 ? 5.244 -12.855 -0.809 1.00 94.19 115 GLN A C 1
ATOM 894 O O . GLN A 1 115 ? 6.162 -12.042 -0.695 1.00 94.1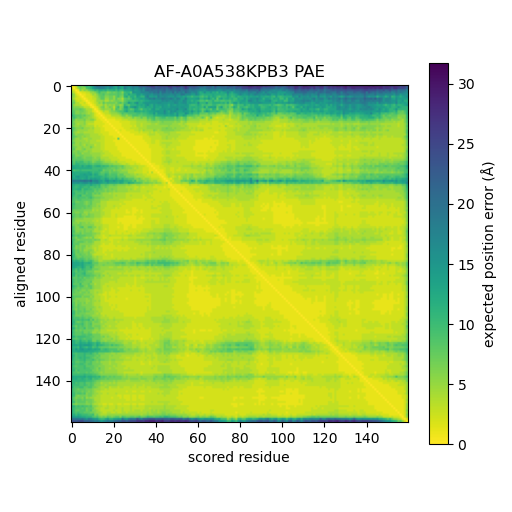9 115 GLN A O 1
ATOM 899 N N . ALA A 1 116 ? 4.565 -12.995 -1.952 1.00 92.88 116 ALA A N 1
ATOM 900 C CA . ALA A 1 116 ? 4.846 -12.182 -3.132 1.00 92.88 116 ALA A CA 1
ATOM 901 C C . ALA A 1 116 ? 4.500 -10.705 -2.880 1.00 92.88 116 ALA A C 1
ATOM 903 O O . ALA A 1 116 ? 5.268 -9.816 -3.255 1.00 92.88 116 ALA A O 1
ATOM 904 N N . ALA A 1 117 ? 3.387 -10.444 -2.188 1.00 94.94 117 ALA A N 1
ATOM 905 C CA . ALA A 1 117 ? 3.002 -9.098 -1.780 1.00 94.94 117 ALA A CA 1
ATOM 906 C C . ALA A 1 117 ? 4.040 -8.458 -0.844 1.00 94.94 117 ALA A C 1
ATOM 908 O O . ALA A 1 117 ? 4.509 -7.349 -1.108 1.00 94.94 11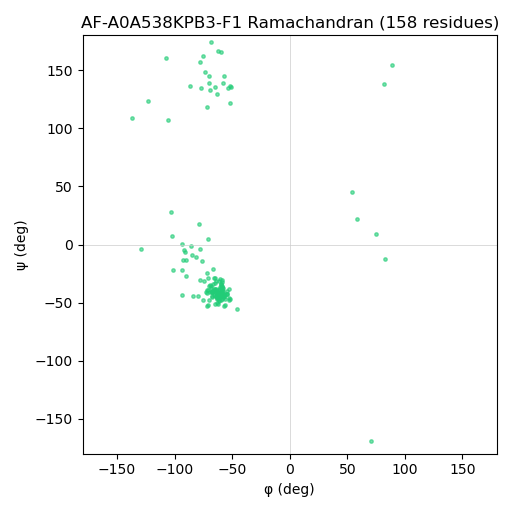7 ALA A O 1
ATOM 909 N N . ALA A 1 118 ? 4.479 -9.184 0.186 1.00 93.31 118 ALA A N 1
ATOM 910 C CA . ALA A 1 118 ? 5.498 -8.720 1.122 1.00 93.31 118 ALA A CA 1
ATOM 911 C C . ALA A 1 118 ? 6.837 -8.421 0.424 1.00 93.31 118 ALA A C 1
ATOM 913 O O . ALA A 1 118 ? 7.454 -7.387 0.685 1.00 93.31 118 ALA A O 1
ATOM 914 N N . GLN A 1 119 ? 7.273 -9.272 -0.512 1.00 91.81 119 GLN A N 1
ATOM 915 C CA . GLN A 1 119 ? 8.495 -9.035 -1.290 1.00 91.81 119 GLN A CA 1
ATOM 916 C C . GLN A 1 119 ? 8.421 -7.745 -2.116 1.00 91.81 119 GLN A C 1
ATOM 918 O O . GLN A 1 119 ? 9.398 -6.996 -2.172 1.00 91.81 119 GLN A O 1
ATOM 923 N N . VAL A 1 120 ? 7.269 -7.474 -2.735 1.00 92.19 120 VAL A N 1
ATOM 924 C CA . VAL A 1 120 ? 7.039 -6.267 -3.542 1.00 92.19 120 VAL A CA 1
ATOM 925 C C . VAL A 1 120 ? 7.034 -5.006 -2.682 1.00 92.19 120 VAL A C 1
ATOM 927 O O . VAL A 1 120 ? 7.629 -4.003 -3.069 1.00 92.19 120 VAL A O 1
ATOM 930 N N . VAL A 1 121 ? 6.416 -5.052 -1.502 1.00 92.31 121 VAL A N 1
ATOM 931 C CA . VAL A 1 121 ? 6.406 -3.918 -0.567 1.00 92.31 121 VAL A CA 1
ATOM 932 C C . VAL A 1 121 ? 7.811 -3.626 -0.027 1.00 92.31 121 VAL A C 1
ATOM 934 O O . VAL A 1 121 ? 8.196 -2.465 0.113 1.00 92.31 121 VAL A O 1
ATOM 937 N N . CYS A 1 122 ? 8.601 -4.663 0.250 1.00 88.00 122 CYS A N 1
ATOM 938 C CA . CYS A 1 122 ? 9.921 -4.515 0.860 1.00 88.00 122 CYS A CA 1
ATOM 939 C C . CYS A 1 122 ? 11.042 -4.142 -0.123 1.00 88.00 122 CYS A C 1
ATOM 941 O O . CYS A 1 122 ? 12.134 -3.815 0.339 1.00 88.00 122 CYS A O 1
ATOM 943 N N . ARG A 1 123 ? 10.818 -4.183 -1.446 1.00 87.38 123 ARG A N 1
ATOM 944 C CA . ARG A 1 123 ? 11.849 -3.874 -2.454 1.00 87.38 123 ARG A CA 1
ATOM 945 C C . ARG A 1 123 ? 11.315 -3.009 -3.594 1.00 87.38 123 ARG A C 1
ATOM 947 O O . ARG A 1 123 ? 10.604 -3.486 -4.478 1.00 87.38 123 ARG A O 1
ATOM 954 N N . LEU A 1 124 ? 11.740 -1.748 -3.617 1.00 85.88 124 LEU A N 1
ATOM 955 C CA . LEU A 1 124 ? 11.470 -0.826 -4.717 1.00 85.88 124 LEU A CA 1
ATOM 956 C C . LEU A 1 124 ? 12.154 -1.292 -6.007 1.00 85.88 124 LEU A C 1
ATOM 958 O O . LEU A 1 124 ? 13.317 -1.691 -6.010 1.00 85.88 124 LEU A O 1
ATOM 962 N N . HIS A 1 125 ? 11.421 -1.231 -7.119 1.00 87.12 125 HIS A N 1
ATOM 963 C CA . HIS A 1 125 ? 11.947 -1.615 -8.423 1.00 87.12 125 HIS A CA 1
ATOM 964 C C . HIS A 1 125 ? 12.663 -0.429 -9.092 1.00 87.12 125 HIS A C 1
ATOM 966 O O . HIS A 1 125 ? 12.084 0.662 -9.135 1.00 87.12 125 HIS A O 1
ATOM 972 N N . PRO A 1 126 ? 13.844 -0.623 -9.714 1.00 83.12 126 PRO A N 1
ATOM 973 C CA . PRO A 1 126 ? 14.592 0.465 -10.358 1.00 83.12 126 PRO A CA 1
ATOM 974 C C . PRO A 1 126 ? 13.815 1.130 -11.509 1.00 83.12 126 PRO A C 1
ATOM 976 O O . PRO A 1 126 ? 13.901 2.335 -11.720 1.00 83.12 126 PRO A O 1
ATOM 979 N N . HIS A 1 127 ? 12.972 0.371 -12.218 1.00 86.31 127 HIS A N 1
ATOM 980 C CA . HIS A 1 127 ? 12.061 0.898 -13.255 1.00 86.31 127 HIS A CA 1
ATOM 981 C C . HIS A 1 127 ? 10.779 1.567 -12.708 1.00 86.31 127 HIS A C 1
ATOM 983 O O . HIS A 1 127 ? 9.799 1.740 -13.438 1.00 86.31 127 HIS A O 1
ATOM 989 N N . GLY A 1 128 ? 10.754 1.934 -11.425 1.00 89.62 128 GLY A N 1
ATOM 990 C CA . GLY A 1 128 ? 9.666 2.696 -10.821 1.00 89.62 128 GLY A CA 1
ATOM 991 C C . GLY A 1 128 ? 8.352 1.915 -10.651 1.00 89.62 128 GLY A C 1
ATOM 992 O O . GLY A 1 128 ? 8.311 0.697 -10.845 1.00 89.62 128 GLY A O 1
ATOM 993 N N . PRO A 1 129 ? 7.248 2.611 -10.311 1.00 91.19 129 PRO A N 1
ATOM 994 C CA . PRO A 1 129 ? 5.964 1.989 -9.978 1.00 91.19 129 PRO A CA 1
ATOM 995 C C . PRO A 1 129 ? 5.410 1.033 -11.039 1.00 91.19 129 PRO A C 1
ATOM 997 O O . PRO A 1 129 ? 4.938 -0.052 -10.708 1.00 91.19 129 PRO A O 1
ATOM 1000 N N . ARG A 1 130 ? 5.495 1.404 -12.325 1.00 90.94 130 ARG A N 1
ATOM 1001 C CA . ARG A 1 130 ? 5.027 0.547 -13.427 1.00 90.94 130 ARG A CA 1
ATOM 1002 C C . ARG A 1 130 ? 5.883 -0.709 -13.575 1.00 90.94 130 ARG A C 1
ATOM 1004 O O . ARG A 1 130 ? 5.327 -1.779 -13.798 1.00 90.94 130 ARG A O 1
ATOM 1011 N N . GLY A 1 131 ? 7.203 -0.588 -13.416 1.00 91.12 131 GLY A N 1
ATOM 1012 C CA . GLY A 1 131 ? 8.113 -1.732 -13.402 1.00 91.12 131 GLY A CA 1
ATOM 1013 C C . GLY A 1 131 ? 7.820 -2.684 -12.243 1.00 91.12 131 GLY A C 1
ATOM 1014 O O . GLY A 1 131 ? 7.725 -3.890 -12.461 1.00 91.12 131 GLY A O 1
ATOM 1015 N N . THR A 1 132 ? 7.580 -2.141 -11.043 1.00 93.12 132 THR A N 1
ATOM 1016 C CA . THR A 1 132 ? 7.159 -2.924 -9.871 1.00 93.12 132 THR A CA 1
ATOM 1017 C C . THR A 1 132 ? 5.885 -3.710 -10.152 1.00 93.12 132 THR A C 1
ATOM 1019 O O . THR A 1 132 ? 5.870 -4.921 -9.961 1.00 93.12 132 THR A O 1
ATOM 1022 N N . LEU A 1 133 ? 4.830 -3.044 -10.632 1.00 93.62 133 LEU A N 1
ATOM 1023 C CA . LEU A 1 133 ? 3.537 -3.680 -10.901 1.00 93.62 133 LEU A CA 1
ATOM 1024 C C . LEU A 1 133 ? 3.632 -4.719 -12.020 1.00 93.62 133 LEU A C 1
ATOM 1026 O O . LEU A 1 133 ? 3.118 -5.822 -11.870 1.00 93.62 133 LEU A O 1
ATOM 1030 N N . SER A 1 134 ? 4.331 -4.394 -13.111 1.00 93.06 134 SER A N 1
ATOM 1031 C CA . SER A 1 134 ? 4.567 -5.339 -14.205 1.00 93.06 134 SER A CA 1
ATOM 1032 C C . SER A 1 134 ? 5.238 -6.607 -13.677 1.00 93.06 134 SER A C 1
ATOM 1034 O O . SER A 1 134 ? 4.702 -7.696 -13.849 1.00 93.06 134 SER A O 1
ATOM 1036 N N . LYS A 1 135 ? 6.341 -6.486 -12.928 1.00 93.00 135 LYS A N 1
ATOM 1037 C CA . LYS A 1 135 ? 7.026 -7.644 -12.340 1.00 93.00 135 LYS A CA 1
ATOM 1038 C C . LYS A 1 135 ? 6.145 -8.409 -11.346 1.00 93.00 135 LYS A C 1
ATOM 1040 O O . LYS A 1 135 ? 6.086 -9.633 -11.408 1.00 93.00 135 LYS A O 1
ATOM 1045 N N . ALA A 1 136 ? 5.456 -7.700 -10.453 1.00 93.81 136 ALA A N 1
ATOM 1046 C CA . ALA A 1 136 ? 4.603 -8.291 -9.420 1.00 93.81 136 ALA A CA 1
ATOM 1047 C C . ALA A 1 136 ? 3.480 -9.157 -10.013 1.00 93.81 136 ALA A C 1
ATOM 1049 O O . ALA A 1 136 ? 3.155 -10.220 -9.486 1.00 93.81 136 ALA A O 1
ATOM 1050 N N . PHE A 1 137 ? 2.925 -8.721 -11.145 1.00 94.56 137 PHE A N 1
ATOM 1051 C CA . PHE A 1 137 ? 1.804 -9.367 -11.816 1.00 94.56 137 PHE A CA 1
ATOM 1052 C C . PHE A 1 137 ? 2.214 -10.177 -13.059 1.00 94.56 137 PHE A C 1
ATOM 1054 O O . PHE A 1 137 ? 1.390 -10.351 -13.959 1.00 94.56 137 PHE A O 1
ATOM 1061 N N . ASN A 1 138 ? 3.448 -10.701 -13.096 1.00 93.12 138 ASN A N 1
ATOM 1062 C CA . ASN A 1 138 ? 4.000 -11.546 -14.171 1.00 93.12 138 ASN A CA 1
ATOM 1063 C C . ASN A 1 138 ? 3.914 -10.929 -15.570 1.00 93.12 138 ASN A C 1
ATOM 1065 O O . ASN A 1 138 ? 3.492 -11.574 -16.527 1.00 93.12 138 ASN A O 1
ATOM 1069 N N . SER A 1 139 ? 4.263 -9.655 -15.680 1.00 92.56 139 SER A N 1
ATOM 1070 C CA . SER A 1 139 ? 4.270 -8.904 -16.935 1.00 92.56 139 SER A CA 1
ATOM 1071 C C . SER A 1 139 ? 2.911 -8.855 -17.642 1.00 92.56 139 SER A C 1
ATOM 1073 O O . SER A 1 139 ? 2.851 -8.578 -18.840 1.00 92.56 139 SER A O 1
ATOM 1075 N N . ARG A 1 140 ? 1.804 -9.070 -16.911 1.00 92.88 140 ARG A N 1
ATOM 1076 C CA . ARG A 1 140 ? 0.455 -8.850 -17.446 1.00 92.88 140 ARG A CA 1
ATOM 1077 C C . ARG A 1 140 ? 0.301 -7.402 -17.930 1.00 92.88 140 ARG A C 1
ATOM 1079 O O . ARG A 1 140 ? 0.830 -6.486 -17.290 1.00 92.88 140 ARG A O 1
ATOM 1086 N N . PRO A 1 141 ? -0.465 -7.167 -19.013 1.00 94.56 141 PRO A N 1
ATOM 1087 C CA . PRO A 1 141 ? -0.755 -5.819 -19.481 1.00 94.56 141 PRO A CA 1
ATOM 1088 C C . PRO A 1 141 ? -1.330 -4.946 -18.362 1.00 94.56 141 PRO A C 1
ATOM 1090 O O . PRO A 1 141 ? -2.239 -5.363 -17.642 1.00 94.56 141 PRO A O 1
ATOM 1093 N N . MET A 1 142 ? -0.833 -3.712 -18.235 1.00 93.88 142 MET A N 1
ATOM 1094 C CA . MET A 1 142 ? -1.234 -2.804 -17.152 1.00 93.88 142 MET A CA 1
ATOM 1095 C C . MET A 1 142 ? -2.742 -2.515 -17.157 1.00 93.88 142 MET A C 1
ATOM 1097 O O . MET A 1 142 ? -3.340 -2.365 -16.098 1.00 93.88 142 MET A O 1
ATOM 1101 N N . THR A 1 143 ? -3.366 -2.498 -18.337 1.00 95.25 143 THR A N 1
ATOM 1102 C CA . THR A 1 143 ? -4.819 -2.341 -18.511 1.00 95.25 143 THR A CA 1
ATOM 1103 C C . THR A 1 143 ? -5.610 -3.471 -17.853 1.00 95.25 143 THR A C 1
ATOM 1105 O O . THR A 1 143 ? -6.648 -3.220 -17.245 1.00 95.25 143 THR A O 1
ATOM 1108 N N . HIS A 1 144 ? -5.103 -4.705 -17.918 1.00 95.62 144 HIS A N 1
ATOM 1109 C CA . HIS A 1 144 ? -5.713 -5.855 -17.257 1.00 95.62 144 HIS A CA 1
ATOM 1110 C C . HIS A 1 144 ? -5.553 -5.738 -15.738 1.00 95.62 144 HIS A C 1
ATOM 1112 O O . HIS A 1 144 ? -6.536 -5.854 -15.010 1.00 95.62 144 HIS A O 1
ATOM 1118 N N . VAL A 1 145 ? -4.347 -5.429 -15.254 1.00 96.38 145 VAL A N 1
ATOM 1119 C CA . VAL A 1 145 ? -4.103 -5.244 -13.813 1.00 96.38 145 VAL A CA 1
ATOM 1120 C C . VAL A 1 145 ? -4.988 -4.127 -13.247 1.00 96.38 145 VAL A C 1
ATOM 1122 O O . VAL A 1 145 ? -5.618 -4.301 -12.206 1.00 96.38 145 VAL A O 1
ATOM 1125 N N . GLU A 1 146 ? -5.108 -3.006 -13.960 1.00 97.44 146 GLU A N 1
ATOM 1126 C CA . GLU A 1 146 ? -6.003 -1.913 -13.585 1.00 97.44 146 GLU A CA 1
ATOM 1127 C C . GLU A 1 146 ? -7.472 -2.365 -13.547 1.00 97.44 146 GLU A C 1
ATOM 1129 O O . GLU A 1 146 ? -8.185 -2.047 -12.595 1.00 97.44 146 GLU A O 1
ATOM 1134 N N . GLY A 1 147 ? -7.939 -3.113 -14.551 1.00 97.38 147 GLY A N 1
ATOM 1135 C CA . GLY A 1 147 ? -9.305 -3.645 -14.591 1.00 97.38 147 GLY A CA 1
ATOM 1136 C C . GLY A 1 147 ? -9.608 -4.601 -13.431 1.00 97.38 147 GLY A C 1
ATOM 1137 O O . GLY A 1 147 ? -10.656 -4.487 -12.784 1.00 97.38 147 GLY A O 1
ATOM 1138 N N . ALA A 1 148 ? -8.665 -5.490 -13.111 1.00 97.31 148 ALA A N 1
ATOM 1139 C CA . ALA A 1 148 ? -8.757 -6.404 -11.975 1.00 97.31 148 ALA A CA 1
ATOM 1140 C C . ALA A 1 148 ? -8.811 -5.63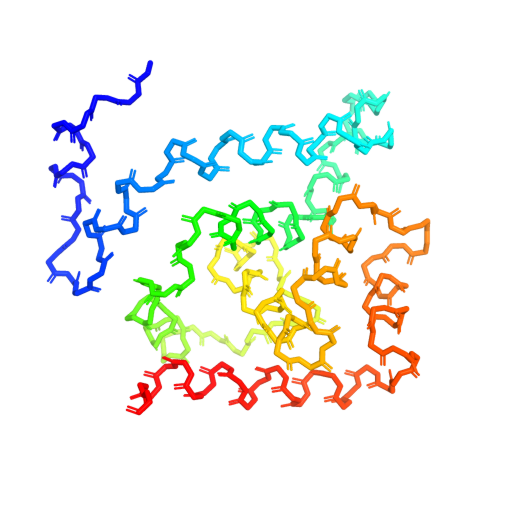7 -10.647 1.00 97.31 148 ALA A C 1
ATOM 1142 O O . ALA A 1 148 ? -9.680 -5.895 -9.811 1.00 97.31 148 ALA A O 1
ATOM 1143 N N . TRP A 1 149 ? -7.950 -4.629 -10.488 1.00 97.56 149 TRP A N 1
ATOM 1144 C CA . TRP A 1 149 ? -7.938 -3.757 -9.318 1.00 97.56 149 TRP A CA 1
ATOM 1145 C C . TRP A 1 149 ? -9.235 -2.966 -9.152 1.00 97.56 149 TRP A C 1
ATOM 1147 O O . TRP A 1 149 ? -9.787 -2.917 -8.056 1.00 97.56 149 TRP A O 1
ATOM 1157 N N . ARG A 1 150 ? -9.790 -2.403 -10.229 1.00 97.19 150 ARG A N 1
ATOM 1158 C CA . ARG A 1 150 ? -11.080 -1.693 -10.178 1.00 97.19 150 ARG A CA 1
ATOM 1159 C C . ARG A 1 150 ? -12.228 -2.614 -9.779 1.00 97.19 150 ARG A C 1
ATOM 1161 O O . ARG A 1 150 ? -13.054 -2.239 -8.951 1.00 97.19 150 ARG A O 1
ATOM 1168 N N . SER A 1 151 ? -12.244 -3.829 -10.316 1.00 96.69 151 SER A N 1
ATOM 1169 C CA . SER A 1 151 ? -13.228 -4.847 -9.940 1.00 96.69 151 SER A CA 1
ATOM 1170 C C . SER A 1 151 ? -13.078 -5.251 -8.470 1.00 96.69 151 SER A C 1
ATOM 1172 O O . SER A 1 151 ? -14.065 -5.433 -7.762 1.00 96.69 151 SER A O 1
ATOM 1174 N N . HIS A 1 152 ? -11.840 -5.350 -7.984 1.00 96.12 152 HIS A N 1
ATOM 1175 C CA . HIS A 1 152 ? -11.544 -5.626 -6.583 1.00 96.12 152 HIS A CA 1
ATOM 1176 C C . HIS A 1 152 ? -11.991 -4.489 -5.652 1.00 96.12 152 HIS A C 1
ATOM 1178 O O . HIS A 1 152 ? -12.647 -4.761 -4.649 1.00 96.12 152 HIS A O 1
ATOM 1184 N N . LEU A 1 153 ? -11.739 -3.229 -6.017 1.00 95.50 153 LEU A N 1
ATOM 1185 C CA . LEU A 1 153 ? -12.240 -2.059 -5.290 1.00 95.50 153 LEU A CA 1
ATOM 1186 C C . LEU A 1 153 ? -13.767 -2.051 -5.178 1.00 95.50 153 LEU A C 1
ATOM 1188 O O . LEU A 1 153 ? -14.297 -1.762 -4.107 1.00 95.50 153 LEU A O 1
ATOM 1192 N N . ALA A 1 154 ? -14.469 -2.379 -6.266 1.00 94.31 154 ALA A N 1
ATOM 1193 C CA . ALA A 1 154 ? -15.926 -2.456 -6.263 1.00 94.31 154 ALA A CA 1
ATOM 1194 C C . ALA A 1 154 ? -16.435 -3.516 -5.270 1.00 94.31 154 ALA A C 1
ATOM 1196 O O . ALA A 1 154 ? -17.353 -3.232 -4.505 1.00 94.31 154 ALA A O 1
ATOM 1197 N N . ARG A 1 155 ? -15.791 -4.692 -5.210 1.00 93.69 155 ARG A N 1
ATOM 1198 C CA . ARG A 1 155 ? -16.114 -5.741 -4.225 1.00 93.69 155 ARG A CA 1
ATOM 1199 C C . ARG A 1 155 ? -15.855 -5.290 -2.787 1.00 93.69 155 ARG A C 1
ATOM 1201 O O . ARG A 1 155 ? -16.728 -5.433 -1.937 1.00 93.69 155 ARG A O 1
ATOM 1208 N N . LEU A 1 156 ? -14.696 -4.681 -2.522 1.00 92.44 156 LEU A N 1
ATOM 1209 C CA . LEU A 1 156 ? -14.372 -4.152 -1.191 1.00 92.44 156 LEU A CA 1
ATOM 1210 C C . LEU A 1 156 ? -15.390 -3.100 -0.728 1.00 92.44 156 LEU A C 1
ATOM 1212 O O . LEU A 1 156 ? -15.764 -3.083 0.442 1.00 92.44 156 LEU A O 1
ATOM 1216 N N . ALA A 1 157 ? -15.853 -2.238 -1.636 1.00 90.25 157 ALA A N 1
ATOM 1217 C CA . ALA A 1 157 ? -16.852 -1.218 -1.333 1.00 90.25 157 ALA A CA 1
ATOM 1218 C C . ALA A 1 157 ? -18.256 -1.806 -1.109 1.00 90.25 157 ALA A C 1
ATOM 1220 O O . ALA A 1 157 ? -18.947 -1.389 -0.176 1.00 90.25 157 ALA A O 1
ATOM 1221 N N . ALA A 1 158 ? -18.664 -2.781 -1.929 1.00 85.69 158 ALA A N 1
ATOM 1222 C CA . ALA A 1 158 ? -19.962 -3.444 -1.822 1.00 85.69 158 ALA A CA 1
ATOM 1223 C C . ALA A 1 158 ? -20.108 -4.237 -0.513 1.00 85.69 158 ALA A C 1
ATOM 1225 O O . ALA A 1 158 ? -21.202 -4.282 0.043 1.00 85.69 158 ALA A O 1
ATOM 1226 N N . GLY A 1 159 ? -18.998 -4.730 0.051 1.00 70.56 159 GLY A N 1
ATOM 1227 C CA . GLY A 1 159 ? -19.009 -5.751 1.100 1.00 70.56 159 GLY A CA 1
ATOM 1228 C C . GLY A 1 159 ? -19.162 -7.126 0.475 1.00 70.56 159 GLY A C 1
ATOM 1229 O O . GLY A 1 159 ? -19.908 -7.260 -0.490 1.00 70.56 159 GLY A O 1
ATOM 1230 N N . ASN A 1 160 ? -18.411 -8.101 0.989 1.00 51.94 160 ASN A N 1
ATOM 1231 C CA . ASN A 1 160 ? -18.581 -9.501 0.599 1.00 51.94 160 ASN A CA 1
ATOM 1232 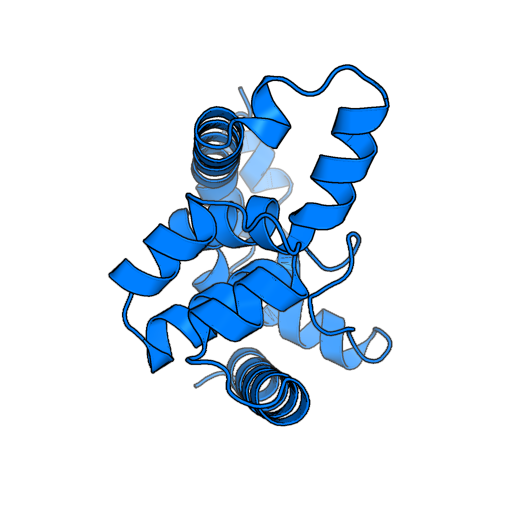C C . ASN A 1 160 ? -20.033 -9.948 0.766 1.00 51.94 160 ASN A C 1
ATOM 1234 O O . ASN A 1 160 ? -20.619 -9.597 1.817 1.00 51.94 160 ASN A O 1
#

pLDDT: mean 90.46, std 7.89, range [48.44, 97.56]

Foldseek 3Di:
DDDLVNLCVPFDPDFLSSVLSVLVVQLVVQLVQLQVLEPCLNVDDPPVNVVVCQLCLLLSLQVSSLRSVSLLSLQQVLLCCVVPHDDADVPGGNVCSNRLSVLLLVLLCVVPNNVLSNVLSNYADPVGDVRSSCVSVVNPDVVVSVVSSVVSSVDSNVDD